Protein AF-A0A418GN38-F1 (afdb_monomer_lite)

Sequence (89 aa):
MQGEIVALVHSHPGGLPWLSEADRRLQVQSDLPWWLVCRGTIHKFRCVPHLTGRRFEHGVTDCYTLFRDAYHLAGIEMPDFHRGDDWWR

Structure (mmCIF, N/CA/C/O backbone):
data_AF-A0A418GN38-F1
#
_entry.id   AF-A0A418GN38-F1
#
loop_
_atom_site.group_PDB
_atom_site.id
_atom_site.type_symbol
_atom_site.label_atom_id
_atom_site.label_alt_id
_atom_site.label_comp_id
_atom_site.label_asym_id
_atom_site.label_entity_id
_atom_site.label_seq_id
_atom_site.pdbx_PDB_ins_code
_atom_site.Cartn_x
_atom_site.Cartn_y
_atom_site.Cartn_z
_atom_site.occupancy
_atom_site.B_iso_or_equiv
_atom_site.auth_seq_id
_atom_site.auth_comp_id
_atom_site.auth_asym_id
_atom_site.auth_atom_id
_atom_site.pdbx_PDB_model_num
ATOM 1 N N . MET A 1 1 ? 4.637 -23.699 17.141 1.00 78.06 1 MET A N 1
ATOM 2 C CA . MET A 1 1 ? 4.534 -23.049 15.816 1.00 78.06 1 MET A CA 1
ATOM 3 C C . MET A 1 1 ? 4.312 -21.568 16.053 1.00 78.06 1 MET A C 1
ATOM 5 O O . MET A 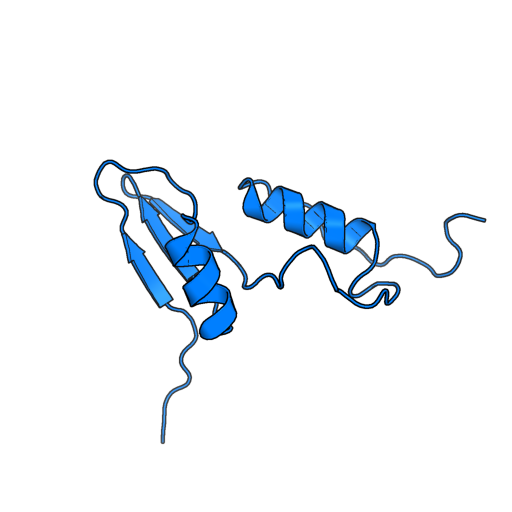1 1 ? 3.562 -21.240 16.963 1.00 78.06 1 MET A O 1
ATOM 9 N N . GLN A 1 2 ? 5.002 -20.703 15.316 1.00 85.62 2 GLN A N 1
ATOM 10 C CA . GLN A 1 2 ? 4.879 -19.248 15.435 1.00 85.62 2 GLN A CA 1
ATOM 11 C C . GLN A 1 2 ? 4.053 -18.750 14.244 1.00 85.62 2 GLN A C 1
ATOM 13 O O . GLN A 1 2 ? 4.259 -19.230 13.133 1.00 85.62 2 GLN A O 1
ATOM 18 N N . GLY A 1 3 ? 3.065 -17.889 14.490 1.00 93.06 3 GLY A N 1
ATOM 19 C CA . GLY A 1 3 ? 2.200 -17.354 13.435 1.00 93.06 3 GLY A CA 1
ATOM 20 C C . GLY A 1 3 ? 2.885 -16.247 12.634 1.00 93.06 3 GLY A C 1
ATOM 21 O O . GLY A 1 3 ? 3.751 -15.550 13.162 1.00 93.06 3 GLY A O 1
ATOM 22 N N . GLU A 1 4 ? 2.477 -16.078 11.378 1.00 95.50 4 GLU A N 1
ATOM 23 C CA . GLU A 1 4 ? 2.900 -14.971 10.517 1.00 95.50 4 GLU A CA 1
ATOM 24 C C . GLU A 1 4 ? 1.998 -13.749 10.739 1.00 95.50 4 GLU A C 1
ATOM 26 O O . GLU A 1 4 ? 0.770 -13.867 10.797 1.00 95.50 4 GLU A O 1
ATOM 31 N N . ILE A 1 5 ? 2.600 -12.566 10.867 1.00 95.75 5 ILE A N 1
ATOM 32 C CA . ILE A 1 5 ? 1.852 -11.307 10.903 1.00 95.75 5 ILE A CA 1
ATOM 33 C C . ILE A 1 5 ? 1.533 -10.919 9.460 1.00 95.75 5 ILE A C 1
ATOM 35 O O . ILE A 1 5 ? 2.438 -10.639 8.686 1.00 95.75 5 ILE A O 1
ATOM 39 N N . VAL A 1 6 ? 0.247 -10.872 9.111 1.00 96.31 6 VAL A N 1
ATOM 40 C CA . VAL A 1 6 ? -0.197 -10.618 7.726 1.00 96.31 6 VAL A CA 1
ATOM 41 C C . VAL A 1 6 ? -0.654 -9.179 7.467 1.00 96.31 6 VAL A C 1
ATOM 43 O O . VAL A 1 6 ? -0.782 -8.778 6.312 1.00 96.31 6 VAL A O 1
ATOM 46 N N . ALA A 1 7 ? -0.943 -8.404 8.519 1.00 97.25 7 ALA A N 1
ATOM 47 C CA . ALA A 1 7 ? -1.345 -7.000 8.426 1.00 97.25 7 ALA A CA 1
ATOM 48 C C . ALA A 1 7 ? -1.288 -6.296 9.791 1.00 97.25 7 ALA A C 1
ATOM 50 O O . ALA A 1 7 ? -1.414 -6.939 10.836 1.00 97.25 7 ALA A O 1
ATOM 51 N N . LEU A 1 8 ? -1.196 -4.965 9.767 1.00 97.81 8 LEU A N 1
ATOM 52 C CA . LEU A 1 8 ? -1.493 -4.094 10.907 1.00 97.81 8 LEU A CA 1
ATOM 53 C C . LEU A 1 8 ? -2.848 -3.411 10.688 1.00 97.81 8 LEU A C 1
ATOM 55 O O . LEU A 1 8 ? -3.155 -2.982 9.576 1.00 97.81 8 LEU A O 1
ATOM 59 N N . VAL A 1 9 ? -3.671 -3.318 11.736 1.00 97.69 9 VAL A N 1
ATOM 60 C CA . VAL A 1 9 ? -5.023 -2.747 11.645 1.00 97.69 9 VAL A CA 1
ATOM 61 C C . VAL A 1 9 ? -5.212 -1.646 12.682 1.00 97.69 9 VAL A C 1
ATOM 63 O O . VAL A 1 9 ? -4.977 -1.872 13.869 1.00 97.69 9 VAL A O 1
ATOM 66 N N . HIS A 1 10 ? -5.684 -0.475 12.255 1.00 97.75 10 HIS A N 1
ATOM 67 C CA . HIS A 1 10 ? -6.060 0.622 13.153 1.00 97.75 10 HIS A CA 1
ATOM 68 C C . HIS A 1 10 ? -7.288 1.381 12.638 1.00 97.75 10 HIS A C 1
ATOM 70 O O . HIS A 1 10 ? -7.868 1.037 11.609 1.00 97.75 10 HIS A O 1
ATOM 76 N N . SER A 1 11 ? -7.733 2.397 13.381 1.00 97.25 11 SER A N 1
ATOM 77 C CA . SER A 1 11 ? -8.906 3.199 13.017 1.00 97.25 11 SER A CA 1
ATOM 78 C C . SER A 1 11 ? -8.606 4.693 13.005 1.00 97.25 11 SER A C 1
ATOM 80 O O . SER A 1 11 ? -7.763 5.160 13.768 1.00 97.25 11 SER A O 1
ATOM 82 N N . HIS A 1 12 ? -9.352 5.438 12.185 1.00 96.50 12 HIS A N 1
ATOM 83 C CA . HIS A 1 12 ? -9.397 6.905 12.192 1.00 96.50 12 HIS A CA 1
ATOM 84 C C . HIS A 1 12 ? -10.795 7.388 12.619 1.00 96.50 12 HIS A C 1
ATOM 86 O O . HIS A 1 12 ? -11.643 7.656 11.756 1.00 96.50 12 HIS A O 1
ATOM 92 N N . PRO A 1 13 ? -11.080 7.508 13.931 1.00 94.56 13 PRO A N 1
ATOM 93 C CA . PRO A 1 13 ? -12.357 8.030 14.414 1.00 94.56 13 PRO A CA 1
ATOM 94 C C . PRO A 1 13 ? -12.546 9.487 13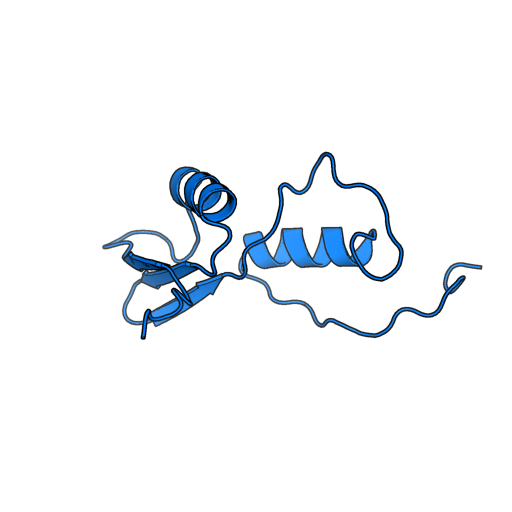.973 1.00 94.56 13 PRO A C 1
ATOM 96 O O . PRO A 1 13 ? -11.722 10.341 14.281 1.00 94.56 13 PRO A O 1
ATOM 99 N N . GLY A 1 14 ? -13.601 9.773 13.204 1.00 90.75 14 GLY A 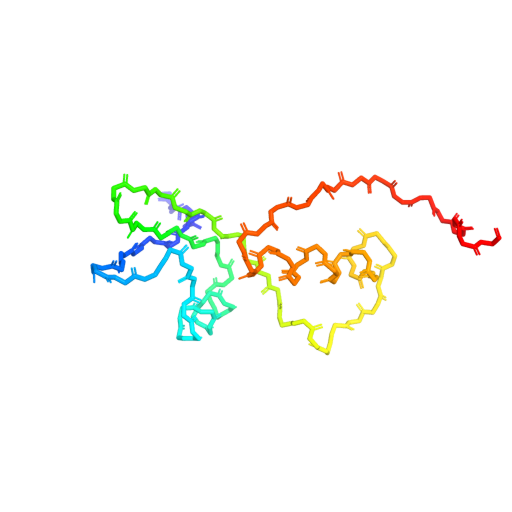N 1
ATOM 100 C CA . GLY A 1 14 ? -13.864 11.116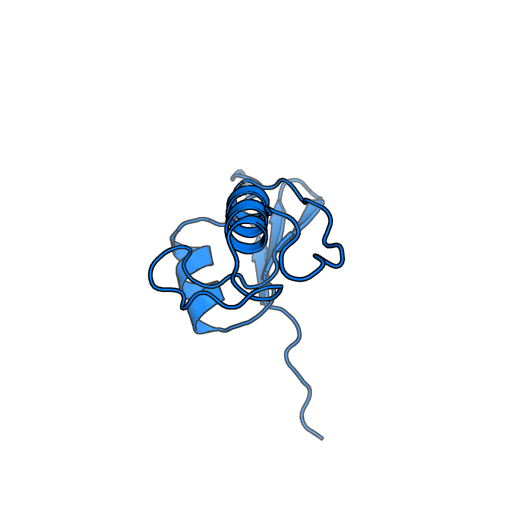 12.657 1.00 90.75 14 GLY A CA 1
ATOM 101 C C . GLY A 1 14 ? -12.853 11.609 11.609 1.00 90.75 14 GLY A C 1
ATOM 102 O O . GLY A 1 14 ? -13.008 12.711 11.089 1.00 90.75 14 GLY A O 1
ATOM 103 N N . GLY A 1 15 ? -11.842 10.802 11.280 1.00 91.62 15 GLY A N 1
ATOM 104 C CA . GLY A 1 15 ? -10.774 11.170 10.362 1.00 91.62 15 GLY A CA 1
ATOM 105 C C . GLY A 1 15 ? -11.091 10.873 8.898 1.00 91.62 15 GLY A C 1
ATOM 106 O O . GLY A 1 15 ? -12.250 10.773 8.470 1.00 91.62 15 GLY A O 1
ATOM 107 N N . LEU A 1 16 ? -10.013 10.758 8.127 1.00 93.50 16 LEU A N 1
ATOM 108 C CA . LEU A 1 16 ? -10.035 10.549 6.686 1.00 93.50 16 LEU A CA 1
ATOM 109 C C . LEU A 1 16 ? -9.716 9.077 6.359 1.00 93.50 16 LEU A C 1
ATOM 111 O O . LEU A 1 16 ? -8.941 8.454 7.088 1.00 93.50 16 LEU A O 1
ATOM 115 N N . PRO A 1 17 ? -10.289 8.514 5.278 1.00 93.38 17 PRO A N 1
ATOM 116 C CA . PRO A 1 17 ? -10.150 7.102 4.913 1.00 93.38 17 PRO A CA 1
ATOM 117 C C . PRO A 1 17 ? -8.827 6.767 4.195 1.00 93.38 17 PRO A C 1
ATOM 119 O O . PRO A 1 17 ? -8.782 5.850 3.381 1.00 93.38 17 PRO A O 1
ATOM 122 N N . TRP A 1 18 ? -7.747 7.499 4.475 1.00 91.81 18 TRP A N 1
ATOM 123 C CA . TRP A 1 18 ? -6.411 7.259 3.925 1.00 91.81 18 TRP A CA 1
ATOM 124 C C . TRP A 1 18 ? -5.343 7.344 5.009 1.00 91.81 18 TRP A C 1
ATOM 126 O O . TRP A 1 18 ? -5.557 7.928 6.072 1.00 91.81 18 TRP A O 1
ATOM 136 N N . LEU A 1 19 ? -4.191 6.742 4.722 1.00 93.44 19 LEU A N 1
ATOM 137 C CA . LEU A 1 19 ? -3.045 6.731 5.619 1.00 93.44 19 LEU A CA 1
ATOM 138 C C . LEU A 1 19 ? -2.486 8.148 5.787 1.00 93.44 19 LEU A C 1
ATOM 140 O O . LEU A 1 19 ? -2.222 8.849 4.808 1.00 93.44 19 LEU A O 1
ATOM 144 N N . SER A 1 20 ? -2.300 8.563 7.036 1.00 93.81 20 SER A N 1
ATOM 145 C CA . SER A 1 20 ? -1.569 9.778 7.382 1.00 93.81 20 SER A CA 1
ATOM 146 C C . SER A 1 20 ? -0.073 9.622 7.092 1.00 93.81 20 SER A C 1
ATOM 148 O O . SER A 1 20 ? 0.427 8.532 6.808 1.00 93.81 20 SER A O 1
ATOM 150 N N . GLU A 1 21 ? 0.685 10.711 7.215 1.00 93.25 21 GLU A N 1
ATOM 151 C CA . GLU A 1 21 ? 2.145 10.648 7.118 1.00 93.25 21 GLU A CA 1
ATOM 152 C C . GLU A 1 21 ? 2.756 9.694 8.162 1.00 93.25 21 GLU A C 1
ATOM 154 O O . GLU A 1 21 ? 3.669 8.929 7.845 1.00 93.25 21 GLU A O 1
ATOM 159 N N . ALA A 1 22 ? 2.234 9.708 9.393 1.00 95.44 22 ALA A N 1
ATOM 160 C CA . ALA A 1 22 ? 2.694 8.827 10.461 1.00 95.44 22 ALA A CA 1
ATOM 161 C C . ALA A 1 22 ? 2.416 7.355 10.129 1.00 95.44 22 ALA A C 1
ATOM 163 O O . ALA A 1 22 ? 3.325 6.529 10.227 1.00 95.44 22 ALA A O 1
ATOM 164 N N . ASP A 1 23 ? 1.208 7.048 9.649 1.00 95.75 23 ASP A N 1
ATOM 165 C CA . ASP A 1 23 ? 0.846 5.694 9.219 1.00 95.75 23 ASP A CA 1
ATOM 166 C C . ASP A 1 23 ? 1.765 5.215 8.097 1.00 95.75 23 ASP A C 1
ATOM 168 O O . ASP A 1 23 ? 2.266 4.097 8.130 1.00 95.75 23 ASP A O 1
ATOM 172 N N . ARG A 1 24 ? 2.052 6.080 7.116 1.00 94.88 24 ARG A N 1
ATOM 173 C CA . ARG A 1 24 ? 2.930 5.748 5.990 1.00 94.88 24 ARG A CA 1
ATOM 174 C C . ARG A 1 24 ? 4.365 5.464 6.418 1.00 94.88 24 ARG A C 1
ATOM 176 O O . ARG A 1 24 ? 4.966 4.529 5.893 1.00 94.88 24 ARG A O 1
ATOM 183 N N . ARG A 1 25 ? 4.916 6.230 7.363 1.00 94.94 25 ARG A N 1
ATOM 184 C CA . ARG A 1 25 ? 6.255 5.966 7.918 1.00 94.94 25 ARG A CA 1
ATOM 185 C C . ARG A 1 25 ? 6.302 4.608 8.622 1.00 94.94 25 ARG A C 1
ATOM 187 O O . ARG A 1 25 ? 7.209 3.822 8.361 1.00 94.94 25 ARG A O 1
ATOM 194 N N . LEU A 1 26 ? 5.308 4.311 9.458 1.00 96.25 26 LEU A N 1
ATOM 195 C CA . LEU A 1 26 ? 5.226 3.042 10.187 1.00 96.25 26 LEU A CA 1
ATOM 196 C C . LEU A 1 26 ? 4.914 1.853 9.269 1.00 96.25 26 LEU A C 1
ATOM 198 O O . LEU A 1 26 ? 5.408 0.748 9.498 1.00 96.25 26 LEU A O 1
ATOM 202 N N . GLN A 1 27 ? 4.152 2.065 8.197 1.00 96.56 27 GLN A N 1
ATOM 203 C CA . GLN A 1 27 ? 3.905 1.040 7.192 1.00 96.56 27 GLN A CA 1
ATOM 204 C C . GLN A 1 27 ? 5.192 0.623 6.488 1.00 96.56 27 GLN A C 1
ATOM 206 O O . GLN A 1 27 ? 5.476 -0.566 6.417 1.00 96.56 27 GLN A O 1
ATOM 211 N N . VAL A 1 28 ? 5.998 1.586 6.034 1.00 95.25 28 VAL A N 1
ATOM 212 C CA . VAL A 1 28 ? 7.298 1.288 5.414 1.00 95.25 28 VAL A CA 1
ATOM 213 C C . VAL A 1 28 ? 8.247 0.622 6.414 1.00 95.25 28 VAL A C 1
ATOM 215 O O . VAL A 1 28 ? 8.967 -0.297 6.045 1.00 95.25 28 VAL A O 1
ATOM 218 N N . GLN A 1 29 ? 8.234 1.041 7.683 1.00 95.94 29 GLN A N 1
ATOM 219 C CA . GLN A 1 29 ? 9.069 0.434 8.723 1.00 95.94 29 GLN A CA 1
ATOM 220 C C . GLN A 1 29 ? 8.670 -1.014 9.048 1.00 95.94 29 GLN A C 1
ATOM 222 O O . GLN A 1 29 ? 9.536 -1.832 9.345 1.00 95.94 29 GLN A O 1
ATOM 227 N N . SER A 1 30 ? 7.370 -1.312 9.047 1.00 96.25 30 SER A N 1
ATOM 228 C CA . SER A 1 30 ? 6.858 -2.656 9.344 1.00 96.25 30 SER A CA 1
ATOM 229 C C . SER A 1 30 ? 6.894 -3.594 8.141 1.00 96.25 30 SER A C 1
ATOM 231 O O . SER A 1 30 ? 6.877 -4.801 8.344 1.00 96.25 30 SER A O 1
ATOM 233 N N . ASP A 1 31 ? 6.938 -3.048 6.925 1.00 96.06 31 ASP A N 1
ATOM 234 C CA . ASP A 1 31 ? 6.826 -3.773 5.656 1.00 96.06 31 ASP A CA 1
ATOM 235 C C . ASP A 1 31 ? 5.594 -4.694 5.578 1.00 96.06 31 ASP A C 1
ATOM 237 O O . ASP A 1 31 ? 5.624 -5.809 5.065 1.00 96.06 31 ASP A O 1
ATOM 241 N N . LEU A 1 32 ? 4.473 -4.215 6.125 1.00 97.19 32 LEU A N 1
ATOM 242 C CA . LEU A 1 32 ? 3.216 -4.956 6.178 1.00 97.19 32 LEU A CA 1
ATOM 243 C C . LEU A 1 32 ? 2.092 -4.228 5.432 1.00 97.19 32 LEU A C 1
ATOM 245 O O . LEU A 1 32 ? 2.085 -2.996 5.315 1.00 97.19 32 LEU A O 1
ATOM 249 N N . PRO A 1 33 ? 1.067 -4.956 4.961 1.00 96.69 33 PRO A N 1
ATOM 250 C CA . PRO A 1 33 ? -0.214 -4.357 4.618 1.00 96.69 33 PRO A CA 1
ATOM 251 C C . PRO A 1 33 ? -0.825 -3.645 5.829 1.00 96.69 33 PRO A C 1
ATOM 253 O O . PRO A 1 33 ? -0.781 -4.155 6.950 1.00 96.69 33 PRO A O 1
ATOM 256 N N . TRP A 1 34 ? -1.420 -2.476 5.603 1.00 97.06 34 TRP A N 1
ATOM 257 C CA . TRP A 1 34 ? -2.116 -1.718 6.646 1.00 97.06 34 TRP A CA 1
ATOM 258 C C . TRP A 1 34 ? -3.592 -1.609 6.308 1.00 97.06 34 TRP A C 1
ATOM 260 O O . TRP A 1 34 ? -3.956 -1.249 5.186 1.00 97.06 34 TRP A O 1
ATOM 270 N N . TRP A 1 35 ? -4.455 -1.961 7.257 1.00 96.81 35 TRP A N 1
ATOM 271 C CA . TRP A 1 35 ? -5.902 -1.871 7.099 1.00 96.81 35 TRP A CA 1
ATOM 272 C C . TRP A 1 35 ? -6.446 -0.785 8.017 1.00 96.81 35 TRP A C 1
ATOM 274 O O . TRP A 1 35 ? -6.272 -0.828 9.232 1.00 96.81 35 TRP A O 1
ATOM 284 N N . LEU A 1 36 ? -7.136 0.178 7.423 1.00 96.38 36 LEU A N 1
ATOM 285 C CA . LEU A 1 36 ? -7.713 1.306 8.124 1.00 96.38 36 LEU A CA 1
ATOM 286 C C . LEU A 1 36 ? -9.224 1.134 8.239 1.00 96.38 36 LEU A C 1
ATOM 288 O O . LEU A 1 36 ? -9.927 1.044 7.232 1.00 96.38 36 LEU A O 1
ATOM 292 N N . VAL A 1 37 ? -9.735 1.161 9.464 1.00 96.94 37 VAL A N 1
ATOM 293 C CA . VAL A 1 37 ? -11.171 1.240 9.730 1.00 96.94 37 VAL A CA 1
ATOM 294 C C . VAL A 1 37 ? -11.581 2.708 9.818 1.00 96.94 37 VAL A C 1
ATOM 296 O O . VAL A 1 37 ? -11.159 3.439 10.717 1.00 96.94 37 VAL A O 1
ATOM 299 N N . CYS A 1 38 ? -12.432 3.155 8.899 1.00 96.19 38 CYS A N 1
ATOM 300 C CA . CYS A 1 38 ? -12.957 4.516 8.891 1.00 96.19 38 CYS A CA 1
ATOM 301 C C . CYS A 1 38 ? -14.430 4.499 8.478 1.00 96.19 38 CYS A C 1
ATOM 303 O O . CYS A 1 38 ? -14.796 3.877 7.485 1.00 96.19 38 CYS A O 1
ATOM 305 N N . ARG A 1 39 ? -15.296 5.167 9.255 1.00 95.06 39 ARG A N 1
ATOM 306 C CA . ARG A 1 39 ? -16.739 5.310 8.956 1.00 95.06 39 ARG A CA 1
ATOM 307 C C . ARG A 1 39 ? -17.430 3.973 8.623 1.00 95.06 39 ARG A C 1
ATOM 309 O O . ARG A 1 39 ? -18.201 3.879 7.676 1.00 95.06 39 ARG A O 1
ATOM 316 N N . GLY A 1 40 ? -17.115 2.929 9.393 1.00 93.88 40 GLY A N 1
ATOM 317 C CA . GLY A 1 40 ? -17.687 1.587 9.223 1.00 93.88 40 GLY A CA 1
ATOM 318 C C . GLY A 1 40 ? -17.146 0.787 8.031 1.00 93.88 40 GLY A C 1
ATOM 319 O O . GLY A 1 40 ? -17.624 -0.316 7.792 1.00 93.88 40 GLY A O 1
ATOM 320 N N . THR A 1 41 ? -16.151 1.304 7.304 1.00 94.94 41 THR A N 1
ATOM 321 C CA . THR A 1 41 ? -15.531 0.645 6.144 1.00 94.94 41 THR A CA 1
ATOM 322 C C . THR A 1 41 ? -14.074 0.283 6.438 1.00 94.94 41 THR A C 1
ATOM 324 O O . THR A 1 41 ? -13.378 1.013 7.145 1.00 94.94 41 THR A O 1
ATOM 327 N N . ILE A 1 42 ? -13.612 -0.851 5.899 1.00 95.69 42 ILE A N 1
ATOM 328 C CA . ILE A 1 42 ? -12.208 -1.282 5.956 1.00 95.69 42 ILE A CA 1
ATOM 329 C C . ILE A 1 42 ? -11.525 -0.915 4.637 1.00 95.69 42 ILE A C 1
ATOM 331 O O . ILE A 1 42 ? -11.888 -1.433 3.582 1.00 95.69 42 ILE A O 1
ATOM 335 N N . HIS A 1 43 ? -10.503 -0.071 4.710 1.00 93.50 43 HIS A N 1
ATOM 336 C CA . HIS A 1 43 ? -9.649 0.318 3.591 1.00 93.50 43 HIS A CA 1
ATOM 337 C C . HIS A 1 43 ? -8.323 -0.433 3.694 1.00 93.50 43 HIS A C 1
ATOM 339 O O . HIS A 1 43 ? -7.670 -0.381 4.734 1.00 93.50 43 HIS A O 1
ATOM 345 N N . LYS A 1 44 ? -7.923 -1.156 2.646 1.00 94.31 44 LYS A N 1
ATOM 346 C CA . LYS A 1 44 ? -6.712 -1.987 2.658 1.00 94.31 44 LYS A CA 1
ATOM 347 C C . LYS A 1 44 ? -5.632 -1.340 1.805 1.00 94.31 44 LYS A C 1
ATOM 349 O O . LYS A 1 44 ? -5.847 -1.110 0.621 1.00 94.31 44 LYS A O 1
ATOM 354 N N . PHE A 1 45 ? -4.469 -1.107 2.397 1.00 94.88 45 PHE A N 1
ATOM 355 C CA . PHE A 1 45 ? -3.321 -0.510 1.730 1.00 94.88 45 PHE A CA 1
ATOM 356 C C . PHE A 1 45 ? -2.198 -1.532 1.634 1.00 94.88 45 PHE A C 1
ATOM 358 O O . PHE A 1 45 ? -1.742 -2.060 2.655 1.00 94.88 45 PHE A O 1
ATOM 365 N N . ARG A 1 46 ? -1.732 -1.800 0.412 1.00 95.06 46 ARG A N 1
ATOM 366 C CA . ARG A 1 46 ? -0.507 -2.584 0.223 1.00 95.06 46 ARG A CA 1
ATOM 367 C C . ARG A 1 46 ? 0.685 -1.762 0.717 1.00 95.06 46 ARG A C 1
ATOM 369 O O . ARG A 1 46 ? 0.658 -0.529 0.666 1.00 95.06 46 ARG A O 1
ATOM 376 N N . CYS A 1 47 ? 1.727 -2.433 1.203 1.00 95.25 47 CYS A N 1
ATOM 377 C CA . CYS A 1 47 ? 2.978 -1.735 1.468 1.00 95.25 47 CYS A CA 1
ATOM 378 C C . CYS A 1 47 ? 3.543 -1.253 0.127 1.00 95.25 47 CYS A C 1
ATOM 380 O O . CYS A 1 47 ? 3.623 -2.007 -0.839 1.00 95.25 47 CYS A O 1
ATOM 382 N N . VAL A 1 48 ? 3.873 0.032 0.063 1.00 93.12 48 VAL A N 1
ATOM 383 C CA . VAL A 1 48 ? 4.437 0.673 -1.125 1.00 93.12 48 VAL A CA 1
ATOM 384 C C . VAL A 1 48 ? 5.726 1.353 -0.676 1.00 93.12 48 VAL A C 1
ATOM 386 O O . VAL A 1 48 ? 5.649 2.150 0.264 1.00 93.12 48 VAL A O 1
ATOM 389 N N . PRO A 1 49 ? 6.886 1.097 -1.306 1.00 91.88 49 PRO A N 1
ATOM 390 C CA . PRO A 1 49 ? 8.127 1.797 -0.975 1.00 91.88 49 PRO A CA 1
ATOM 391 C C . PRO A 1 49 ? 8.002 3.314 -1.174 1.00 91.88 49 PRO A C 1
ATOM 393 O O . PRO A 1 49 ? 7.081 3.794 -1.838 1.00 91.88 49 PRO A O 1
ATOM 396 N N . HIS A 1 50 ? 8.954 4.107 -0.686 1.00 92.00 50 HIS A N 1
ATOM 397 C CA . HIS A 1 50 ? 9.013 5.525 -1.065 1.00 92.00 50 HIS A CA 1
ATOM 398 C C . HIS A 1 50 ? 9.054 5.679 -2.590 1.00 92.00 50 HIS A C 1
ATOM 400 O O . HIS A 1 50 ? 9.743 4.922 -3.266 1.00 92.00 50 HIS A O 1
ATOM 406 N N . LEU A 1 51 ? 8.277 6.620 -3.138 1.00 92.88 51 LEU A N 1
ATOM 407 C CA . LEU A 1 51 ? 8.161 6.822 -4.590 1.00 92.88 51 LEU A CA 1
ATOM 408 C C . LEU A 1 51 ? 9.496 7.264 -5.213 1.00 92.88 51 LEU A C 1
ATOM 410 O O . LEU A 1 51 ? 9.800 6.926 -6.352 1.00 92.88 51 LEU A O 1
ATOM 414 N N . THR A 1 52 ? 10.310 7.995 -4.455 1.00 92.81 52 THR A N 1
ATOM 415 C CA . THR A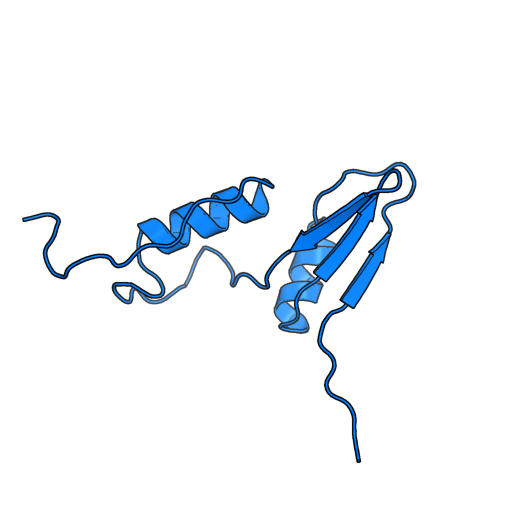 1 52 ? 11.636 8.461 -4.865 1.00 92.81 52 THR A CA 1
ATOM 416 C C . THR A 1 52 ? 12.736 7.497 -4.419 1.00 92.81 52 THR A C 1
ATOM 418 O O . THR A 1 52 ? 12.589 6.765 -3.443 1.00 92.81 52 THR A O 1
ATOM 421 N N . GLY A 1 53 ? 13.861 7.496 -5.142 1.00 93.56 53 GLY A N 1
ATOM 422 C CA . GLY A 1 53 ? 15.043 6.690 -4.801 1.00 93.56 53 GLY A CA 1
ATOM 423 C C . GLY A 1 53 ? 14.975 5.218 -5.222 1.00 93.56 53 GLY A C 1
ATOM 424 O O . GLY A 1 53 ? 15.910 4.467 -4.958 1.00 93.56 53 GLY A O 1
ATOM 425 N N . ARG A 1 54 ? 13.903 4.796 -5.901 1.00 93.69 54 ARG A N 1
ATOM 426 C CA . ARG A 1 54 ? 13.780 3.439 -6.443 1.00 93.69 54 ARG A CA 1
ATOM 427 C C . ARG A 1 54 ? 14.711 3.250 -7.638 1.00 93.69 54 ARG A C 1
ATOM 429 O O . ARG A 1 54 ? 14.794 4.113 -8.511 1.00 93.69 54 ARG A O 1
ATOM 436 N N . ARG A 1 55 ? 15.367 2.091 -7.709 1.00 95.69 55 ARG A N 1
ATOM 437 C CA . ARG A 1 55 ? 16.051 1.654 -8.929 1.00 95.69 55 ARG A CA 1
ATOM 438 C C . ARG A 1 55 ? 15.000 1.291 -9.975 1.00 95.69 55 ARG A C 1
ATOM 440 O O . ARG A 1 55 ? 14.018 0.640 -9.635 1.00 95.69 55 ARG A O 1
ATOM 447 N N . PHE A 1 56 ? 15.214 1.694 -11.223 1.00 93.94 56 PHE A N 1
ATOM 448 C CA . PHE A 1 56 ? 14.358 1.283 -12.332 1.00 93.94 56 PHE A CA 1
ATOM 449 C C . PHE A 1 56 ? 14.581 -0.196 -12.672 1.00 93.94 56 PHE A C 1
ATOM 451 O O . PHE A 1 56 ? 15.720 -0.611 -12.902 1.00 93.94 56 PHE A O 1
ATOM 458 N N . GLU A 1 57 ? 13.491 -0.955 -12.748 1.00 93.44 57 GLU A N 1
ATOM 459 C CA . GLU A 1 57 ? 13.445 -2.339 -13.224 1.00 93.44 57 GLU A CA 1
ATOM 460 C C . GLU A 1 57 ? 12.145 -2.537 -14.016 1.00 93.44 57 GLU A C 1
ATOM 462 O O . GLU A 1 57 ? 11.053 -2.303 -13.491 1.00 93.44 57 GLU A O 1
ATOM 467 N N . HIS A 1 58 ? 12.256 -2.906 -15.297 1.00 92.00 58 HIS A N 1
ATOM 468 C CA . HIS A 1 58 ? 11.096 -3.039 -16.180 1.00 92.00 58 HIS A CA 1
ATOM 469 C C . HIS A 1 58 ? 10.125 -4.100 -15.647 1.00 92.00 58 HIS A C 1
ATOM 471 O O . HIS A 1 58 ? 10.539 -5.191 -15.267 1.00 92.00 58 HIS A O 1
ATOM 477 N N . GLY A 1 59 ? 8.835 -3.772 -15.571 1.00 90.62 59 GLY A N 1
ATOM 478 C CA . GLY A 1 59 ? 7.815 -4.658 -15.021 1.00 90.62 59 GLY A CA 1
ATOM 479 C C . GLY A 1 59 ? 7.707 -4.654 -13.493 1.00 90.62 59 GLY A C 1
ATOM 480 O O . GLY A 1 59 ? 6.656 -5.060 -13.000 1.00 90.62 59 GLY A O 1
ATOM 481 N N . VAL A 1 60 ? 8.717 -4.166 -12.758 1.00 92.12 60 VAL A N 1
ATOM 482 C CA . VAL A 1 60 ? 8.800 -4.269 -11.284 1.00 92.12 60 VAL A CA 1
ATOM 483 C C . VAL A 1 60 ? 8.784 -2.903 -10.596 1.00 92.12 60 VAL A C 1
ATOM 485 O O . VAL A 1 60 ? 7.966 -2.657 -9.716 1.00 92.12 60 VAL A O 1
ATOM 488 N N . THR A 1 61 ? 9.665 -1.991 -10.994 1.00 94.31 61 THR A N 1
ATOM 489 C CA . THR A 1 61 ? 9.770 -0.615 -10.470 1.00 94.31 61 THR A CA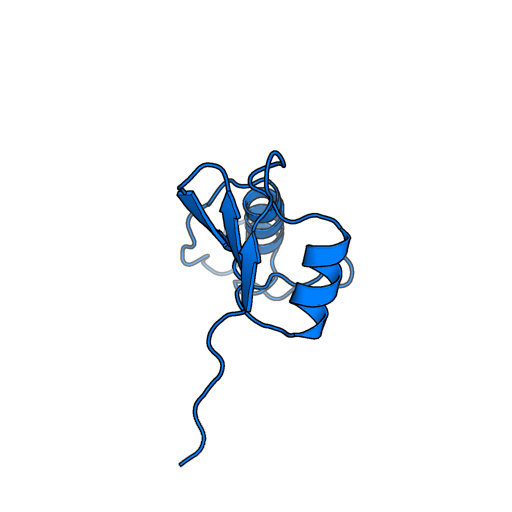 1
ATOM 490 C C . THR A 1 61 ? 9.954 0.370 -11.622 1.00 94.31 61 THR A C 1
ATOM 492 O O . THR A 1 61 ? 10.799 1.266 -11.596 1.00 94.31 61 THR A O 1
ATOM 495 N N . ASP A 1 62 ? 9.154 0.180 -12.666 1.00 93.62 62 ASP A N 1
ATOM 496 C CA . ASP A 1 62 ? 9.121 1.028 -13.852 1.00 93.62 62 ASP A CA 1
ATOM 497 C C . ASP A 1 62 ? 8.219 2.264 -13.680 1.00 93.62 62 ASP A C 1
ATOM 499 O O . ASP A 1 62 ? 7.645 2.524 -12.617 1.00 93.62 62 ASP A O 1
ATOM 503 N N . CYS A 1 63 ? 8.092 3.052 -14.750 1.00 92.38 63 CYS A N 1
ATOM 504 C CA . CYS A 1 63 ? 7.273 4.261 -14.766 1.00 92.38 63 CYS A CA 1
ATOM 505 C C . CYS A 1 63 ? 5.785 3.981 -14.499 1.00 92.38 63 CYS A C 1
ATOM 507 O O . CYS A 1 63 ? 5.138 4.766 -13.804 1.00 92.38 63 CYS A O 1
ATOM 509 N N . TYR A 1 64 ? 5.244 2.865 -14.997 1.00 94.69 64 TYR A N 1
ATOM 510 C CA . TYR A 1 64 ? 3.846 2.508 -14.771 1.00 94.69 64 TYR A CA 1
ATOM 511 C C . TYR A 1 64 ? 3.611 2.038 -13.333 1.00 94.69 64 TYR A C 1
ATOM 513 O O . TYR A 1 64 ? 2.611 2.399 -12.716 1.00 94.69 64 TYR A O 1
ATOM 521 N N . THR A 1 65 ? 4.559 1.297 -12.763 1.00 95.69 65 THR A N 1
ATOM 522 C CA . THR A 1 65 ? 4.505 0.855 -11.369 1.00 95.69 65 THR A CA 1
ATOM 523 C C . THR A 1 65 ? 4.589 2.044 -10.417 1.00 95.69 65 THR A C 1
ATOM 525 O O . THR A 1 65 ? 3.783 2.147 -9.494 1.00 95.69 65 THR A O 1
ATOM 528 N N . LEU A 1 66 ? 5.492 2.996 -10.682 1.00 95.81 66 LEU A N 1
ATOM 529 C CA . LEU A 1 66 ? 5.572 4.258 -9.943 1.00 95.81 66 LEU A CA 1
ATOM 530 C C . LEU A 1 66 ? 4.248 5.036 -10.001 1.00 95.81 66 LEU A C 1
ATOM 532 O O . LEU A 1 66 ? 3.767 5.520 -8.977 1.00 95.81 66 LEU A O 1
ATOM 536 N N . PHE A 1 67 ? 3.646 5.126 -11.189 1.00 95.38 67 PHE A N 1
ATOM 537 C CA . PHE A 1 67 ? 2.352 5.770 -11.398 1.00 95.38 67 PHE A CA 1
ATOM 538 C C . PHE A 1 67 ? 1.237 5.073 -10.606 1.00 95.38 67 PHE A C 1
ATOM 540 O O . PHE A 1 67 ? 0.541 5.716 -9.822 1.00 95.38 67 PHE A O 1
ATOM 547 N N . ARG A 1 68 ? 1.099 3.750 -10.732 1.00 96.50 68 ARG A N 1
ATOM 548 C CA . ARG A 1 68 ? 0.107 2.957 -9.989 1.00 96.50 68 ARG A CA 1
ATOM 549 C C . ARG A 1 68 ? 0.261 3.109 -8.478 1.00 96.50 68 ARG A C 1
ATOM 551 O O . ARG A 1 68 ? -0.735 3.174 -7.762 1.00 96.50 68 ARG A O 1
ATOM 558 N N . ASP A 1 69 ? 1.491 3.153 -7.986 1.00 95.81 69 ASP A N 1
ATOM 559 C CA . ASP A 1 69 ? 1.769 3.340 -6.568 1.00 95.81 69 ASP A CA 1
ATOM 560 C C . ASP A 1 69 ? 1.383 4.734 -6.078 1.00 95.81 69 ASP A C 1
ATOM 562 O O . ASP A 1 69 ? 0.766 4.848 -5.022 1.00 95.81 69 ASP A O 1
ATOM 566 N N . ALA A 1 70 ? 1.658 5.787 -6.851 1.00 94.81 70 ALA A N 1
ATOM 567 C CA . ALA A 1 70 ? 1.209 7.136 -6.518 1.00 94.81 70 ALA A CA 1
ATOM 568 C C . ALA A 1 70 ? -0.327 7.227 -6.434 1.00 94.81 70 ALA A C 1
ATOM 570 O O . ALA A 1 70 ? -0.858 7.786 -5.475 1.00 94.81 70 ALA A O 1
ATOM 571 N N . TYR A 1 71 ? -1.045 6.625 -7.389 1.00 93.94 71 TYR A N 1
ATOM 572 C CA . TYR A 1 71 ? -2.513 6.605 -7.385 1.00 93.94 71 TYR A CA 1
ATOM 573 C C . TYR A 1 71 ? -3.091 5.751 -6.255 1.00 93.94 71 TYR A C 1
ATOM 575 O O . TYR A 1 71 ? -4.051 6.171 -5.612 1.00 93.94 71 TYR A O 1
ATOM 583 N N . HIS A 1 72 ? -2.468 4.618 -5.931 1.00 92.94 72 HIS A N 1
ATOM 584 C CA . HIS A 1 72 ? -2.868 3.816 -4.776 1.00 92.94 72 HIS A CA 1
ATOM 585 C C . HIS A 1 72 ? -2.770 4.600 -3.469 1.00 92.94 72 HIS A C 1
ATOM 587 O O . HIS A 1 72 ? -3.688 4.558 -2.652 1.00 92.94 72 HIS A O 1
ATOM 593 N N . LEU A 1 73 ? -1.688 5.363 -3.286 1.00 89.88 73 LEU A N 1
ATOM 594 C CA . LEU A 1 73 ? -1.535 6.239 -2.123 1.00 89.88 73 LEU A CA 1
ATOM 595 C C . LEU A 1 73 ? -2.591 7.353 -2.083 1.00 89.88 73 LEU A C 1
ATOM 597 O O . LEU A 1 73 ? -2.939 7.817 -1.001 1.00 89.88 73 LEU A O 1
ATOM 601 N N . ALA A 1 74 ? -3.141 7.737 -3.237 1.00 88.88 74 ALA A N 1
ATOM 602 C CA . ALA A 1 74 ? -4.288 8.635 -3.354 1.00 88.88 74 ALA A CA 1
ATOM 603 C C . ALA A 1 74 ? -5.655 7.920 -3.237 1.00 88.88 74 ALA A C 1
ATOM 605 O O . ALA A 1 74 ? -6.695 8.555 -3.405 1.00 88.88 74 ALA A O 1
ATOM 606 N N . GLY A 1 75 ? -5.677 6.614 -2.943 1.00 85.75 75 GLY A N 1
ATOM 607 C CA . GLY A 1 75 ? -6.897 5.816 -2.782 1.00 85.75 75 GLY A CA 1
ATOM 608 C C . GLY A 1 75 ? -7.506 5.293 -4.087 1.00 85.75 75 GLY A C 1
ATOM 609 O O . GLY A 1 75 ? -8.665 4.883 -4.090 1.00 85.75 75 GLY A O 1
ATOM 610 N N . ILE A 1 76 ? -6.755 5.309 -5.191 1.00 89.19 76 ILE A N 1
ATOM 611 C CA . ILE A 1 76 ? -7.200 4.856 -6.513 1.00 89.19 76 ILE A CA 1
ATOM 612 C C . ILE A 1 76 ? -6.401 3.613 -6.915 1.00 89.19 76 ILE A C 1
ATOM 614 O O . ILE A 1 76 ? -5.189 3.676 -7.113 1.00 89.19 76 ILE A O 1
ATOM 618 N N . GLU A 1 77 ? -7.082 2.479 -7.074 1.00 90.81 77 GLU A N 1
ATOM 619 C CA . GLU A 1 77 ? -6.453 1.258 -7.581 1.00 90.81 77 GLU A CA 1
ATOM 620 C C . GLU A 1 77 ? -6.400 1.253 -9.107 1.00 90.81 77 GLU A C 1
ATOM 622 O O . GLU A 1 77 ? -7.414 1.436 -9.781 1.00 90.81 77 GLU A O 1
ATOM 627 N N . MET A 1 78 ? -5.211 0.991 -9.645 1.00 94.62 78 MET A N 1
ATOM 628 C CA . MET A 1 78 ? -4.977 0.824 -11.079 1.00 94.62 78 MET A CA 1
ATOM 629 C C . MET A 1 78 ? -4.620 -0.639 -11.367 1.00 94.62 78 MET A C 1
ATOM 631 O O . MET A 1 78 ? -3.978 -1.278 -10.527 1.00 94.62 78 MET A O 1
ATOM 635 N N . PRO A 1 79 ? -4.994 -1.182 -12.540 1.00 94.94 79 PRO A N 1
ATOM 636 C CA . PRO A 1 79 ? -4.675 -2.560 -12.888 1.00 94.94 79 PRO A CA 1
ATOM 637 C C . PRO A 1 79 ? -3.161 -2.794 -12.965 1.00 94.94 79 PRO A C 1
ATOM 639 O O . PRO A 1 79 ? -2.390 -1.907 -13.332 1.00 94.94 79 PRO A O 1
ATOM 642 N N . ASP A 1 80 ? -2.736 -4.017 -12.655 1.00 93.44 80 ASP A N 1
ATOM 643 C CA . ASP A 1 80 ? -1.429 -4.522 -13.069 1.00 93.44 80 ASP A CA 1
ATOM 644 C C . ASP A 1 80 ? -1.609 -5.432 -14.280 1.00 93.44 80 ASP A C 1
ATOM 646 O O . ASP A 1 80 ? -2.529 -6.246 -14.327 1.00 93.44 80 ASP A O 1
ATOM 650 N N . PHE A 1 81 ? -0.741 -5.280 -15.270 1.00 93.19 81 PHE A N 1
ATOM 651 C CA . PHE A 1 81 ? -0.752 -6.069 -16.493 1.00 93.19 81 PHE A CA 1
ATOM 652 C C . PHE A 1 81 ? 0.675 -6.303 -16.968 1.00 93.19 81 PHE A C 1
ATOM 654 O O . PHE A 1 81 ? 1.574 -5.517 -16.676 1.00 93.19 81 PHE A O 1
ATOM 661 N N . HIS A 1 82 ? 0.894 -7.377 -17.720 1.00 91.12 82 HIS A N 1
ATOM 662 C CA . HIS A 1 82 ? 2.203 -7.634 -18.303 1.00 91.12 82 HIS A CA 1
ATOM 663 C C . HIS A 1 82 ? 2.572 -6.535 -19.306 1.00 91.12 82 HIS A C 1
ATOM 665 O O . HIS A 1 82 ? 1.789 -6.200 -20.195 1.00 91.12 82 HIS A O 1
ATOM 671 N N . ARG A 1 83 ? 3.776 -5.989 -19.158 1.00 90.31 83 ARG A N 1
ATOM 672 C CA . ARG A 1 83 ? 4.348 -4.975 -20.042 1.00 90.31 83 ARG A CA 1
ATOM 673 C C . ARG A 1 83 ? 5.412 -5.670 -20.883 1.00 90.31 83 ARG A C 1
ATOM 675 O O . ARG A 1 83 ? 6.379 -6.177 -20.323 1.00 90.31 83 ARG A O 1
ATOM 682 N N . GLY A 1 84 ? 5.194 -5.747 -22.195 1.00 88.38 84 GLY A N 1
ATOM 683 C CA . GLY A 1 84 ? 6.169 -6.339 -23.111 1.00 88.38 84 GLY A CA 1
ATOM 684 C C . GLY A 1 84 ? 7.441 -5.497 -23.160 1.00 88.38 84 GLY A C 1
ATOM 685 O O . GLY A 1 84 ? 7.367 -4.268 -23.111 1.00 88.38 84 GLY A O 1
ATOM 686 N N . ASP A 1 85 ? 8.599 -6.146 -23.234 1.00 85.69 85 ASP A N 1
ATOM 687 C CA . ASP A 1 85 ? 9.866 -5.438 -23.421 1.00 85.69 85 ASP A CA 1
ATOM 688 C C . ASP A 1 85 ? 9.828 -4.608 -24.715 1.00 85.69 85 ASP A C 1
ATOM 690 O O . ASP A 1 85 ? 9.235 -5.019 -25.713 1.00 85.69 85 ASP A O 1
ATOM 694 N N . ASP A 1 86 ? 10.452 -3.427 -24.683 1.00 83.94 86 ASP A N 1
ATOM 695 C CA . ASP A 1 86 ? 10.529 -2.496 -25.817 1.00 83.94 86 ASP A CA 1
ATOM 696 C C . ASP A 1 86 ? 9.164 -2.010 -26.376 1.00 83.94 86 ASP A C 1
ATOM 698 O O . ASP A 1 86 ? 9.098 -1.572 -27.523 1.00 83.94 86 ASP A O 1
ATOM 702 N N . TRP A 1 87 ? 8.074 -2.008 -25.590 1.00 80.12 87 TRP A N 1
ATOM 703 C CA . TRP A 1 87 ? 6.741 -1.556 -26.055 1.00 80.12 87 TRP A CA 1
ATOM 704 C C . TRP A 1 87 ? 6.689 -0.106 -26.572 1.00 80.12 87 TRP A C 1
ATOM 706 O O . TRP A 1 87 ? 5.756 0.260 -27.284 1.00 80.12 87 TRP A O 1
ATOM 716 N N . TRP A 1 88 ? 7.657 0.725 -26.174 1.00 72.94 88 TRP A N 1
ATOM 717 C CA . TRP A 1 88 ? 7.761 2.151 -26.507 1.00 72.94 88 TRP A CA 1
ATOM 718 C C . TRP A 1 88 ? 8.605 2.441 -27.756 1.00 72.94 88 TRP A C 1
ATOM 720 O O . TRP A 1 88 ? 8.885 3.613 -28.024 1.00 72.94 88 TRP A O 1
ATOM 730 N N . ARG A 1 89 ? 9.082 1.411 -28.462 1.00 59.91 89 ARG A N 1
ATOM 731 C CA . ARG A 1 89 ? 9.792 1.591 -29.734 1.00 59.91 89 ARG A CA 1
ATOM 732 C C . ARG A 1 89 ? 8.853 1.891 -30.893 1.00 59.91 89 ARG A C 1
ATOM 734 O O . ARG A 1 89 ? 7.741 1.323 -30.929 1.00 59.91 89 ARG A O 1
#

Foldseek 3Di:
DDDDDAEAEDEDEVDDLAADPVSLVVCQVVQHWYWYDYPNDIDIAHNDPPLPPDDDDPLPNHPVSSVQNVVVNVVDHDDRDDDDPPPVD

InterPro domains:
  IPR037518 MPN domain [PS50249] (1-67)
  IPR051929 Viral Assembly and Modifier Protease [PTHR34858] (2-81)

Secondary structure (DSSP, 8-state):
--PPP--EEEE-TTS-SS--HHHHHHHHHHTS-EEEEETTEEEEE-----SSSPPP-TTTSSHHHHHHHHHHHTT---------TTTT-

pLDDT: mean 92.91, std 5.45, range [59.91, 97.81]

Organism: Escherichia coli (NCBI:txid562)

Radius of gyration: 15.39 Å; chains: 1; bounding box: 34×34×46 Å